Protein AF-A0A496LDS3-F1 (afdb_monomer)

pLDDT: mean 93.88, std 5.09, range [59.09, 98.56]

Mean predicted aligned error: 3.77 Å

Solvent-accessible surface area (backbone atoms only — not comparable to full-atom values): 9276 Å² total; per-residue (Å²): 140,90,87,87,86,82,91,65,91,90,51,71,56,40,82,47,74,52,77,42,87,48,13,59,72,70,40,55,90,92,42,79,64,48,44,53,48,49,58,59,34,39,49,18,10,20,68,80,37,28,40,76,42,44,85,67,40,49,63,54,53,57,49,44,51,51,48,50,58,56,48,68,70,59,80,48,75,80,81,36,39,70,60,48,51,50,45,49,50,53,43,52,56,50,50,60,56,43,53,77,43,39,39,38,66,38,44,62,49,51,42,43,74,62,58,31,44,76,75,48,70,55,63,45,59,63,29,30,38,42,36,30,33,29,41,52,91,40,51,68,57,53,51,51,52,54,48,42,40,73,75,36,56,32,69,46,65,51,75,64,50,66,76,74,104

Sequence (165 aa):
MKVYLWVDKDIPNVYGQVAVRAGSIDEPADFTGLAHYLEHMLFKGTQEIGALDWAKEKPMYEQIIKLYDEKAKLRDPKKDKAKRDELTKKINELSVASSKISKGSEFPTLIQAAGGTGLNAYTNFDQTVYHNSFPAYQMENWLKLYYDHFQRPVFREFQAEMENV

Foldseek 3Di:
DDDDDDDDPVDQKDKDKDKDQAFQQNDDPVDGCVRVLVQLQLLQAFCVFFFQPSVVLVVLLVVLVVLVVVLVVDDDCVVCVVVNVVSVVVSVVSLVVSNVRGGRNRLVVQCVVQVKAPFDWDGDNGMIMTIIMGGPVCVVVVCVSVVRSPPGGRRRPSVVSVVVD

Nearest PDB structures (foldseek):
  6qc2-assembly1_a1  TM=8.790E-01  e=8.273E-04  Ovis aries
  8iuf-assembly1_Qa  TM=8.538E-01  e=6.807E-04  Euglena gracilis
  8ic5-assembly1_AB  TM=8.459E-01  e=5.452E-03  Mus musculus
  6fo6-assembly1_B  TM=8.472E-01  e=7.547E-03  Bos taurus
  6brs-assembly1_A  TM=7.179E-01  e=7.348E-02  Pectobacterium atrosepticum SCRI1043

Structure (mmCIF, N/CA/C/O backbone):
data_AF-A0A496LDS3-F1
#
_entry.id   AF-A0A496LDS3-F1
#
loop_
_atom_site.group_PDB
_atom_site.id
_atom_site.type_symbol
_atom_site.label_atom_id
_atom_site.label_alt_id
_atom_site.label_comp_id
_atom_site.label_asym_id
_atom_site.label_entity_id
_atom_site.label_seq_id
_atom_site.pdbx_PDB_ins_code
_atom_site.Cartn_x
_atom_site.Cartn_y
_atom_site.Cartn_z
_atom_site.occupancy
_atom_site.B_iso_or_equiv
_atom_site.auth_seq_id
_atom_site.auth_comp_id
_atom_site.auth_asym_id
_atom_site.auth_atom_id
_atom_site.pdbx_PDB_model_num
ATOM 1 N N . MET A 1 1 ? -3.153 -16.145 -12.034 1.00 86.94 1 MET A N 1
ATOM 2 C CA . MET A 1 1 ? -2.629 -14.879 -12.591 1.00 86.94 1 MET A CA 1
ATOM 3 C C . MET A 1 1 ? -2.631 -14.976 -14.109 1.00 86.94 1 MET A C 1
ATOM 5 O O . MET A 1 1 ? -2.266 -16.028 -14.620 1.00 86.94 1 MET A O 1
ATOM 9 N N . LYS A 1 2 ? -3.081 -13.936 -14.816 1.00 95.69 2 LYS A N 1
ATOM 10 C CA . LYS A 1 2 ? -2.957 -13.822 -16.279 1.00 95.69 2 LYS A CA 1
ATOM 11 C C . LYS A 1 2 ? -1.927 -12.735 -16.573 1.00 95.69 2 LYS A C 1
ATOM 13 O O . LYS A 1 2 ? -1.939 -11.718 -15.889 1.00 95.69 2 LYS A O 1
ATOM 18 N N . VAL A 1 3 ? -1.053 -12.963 -17.549 1.00 95.81 3 VAL A N 1
ATOM 19 C CA . VAL A 1 3 ? 0.016 -12.029 -17.927 1.00 95.81 3 VAL A CA 1
ATOM 20 C C . VAL A 1 3 ? -0.147 -11.688 -19.400 1.00 95.81 3 VAL A C 1
ATOM 22 O O . VAL A 1 3 ? -0.314 -12.587 -20.223 1.00 95.81 3 VAL A O 1
ATOM 25 N N . TYR A 1 4 ? -0.093 -10.398 -19.714 1.00 96.62 4 TYR A N 1
ATOM 26 C CA . TYR A 1 4 ? -0.113 -9.882 -21.076 1.00 96.62 4 TYR A CA 1
ATOM 27 C C . TYR A 1 4 ? 1.184 -9.117 -21.307 1.00 96.62 4 TYR A C 1
ATOM 29 O O . TYR A 1 4 ? 1.572 -8.299 -20.477 1.00 96.62 4 TYR A O 1
ATOM 37 N N . LEU A 1 5 ? 1.854 -9.408 -22.419 1.00 95.44 5 LEU A N 1
ATOM 38 C CA . LEU A 1 5 ? 3.097 -8.757 -22.809 1.00 95.44 5 LEU A CA 1
ATOM 39 C C . LEU A 1 5 ? 2.937 -8.218 -24.221 1.00 95.44 5 LEU A C 1
ATOM 41 O O . LEU A 1 5 ? 2.492 -8.930 -25.120 1.00 95.44 5 LEU A O 1
ATOM 45 N N . TRP A 1 6 ? 3.335 -6.968 -24.404 1.00 95.88 6 TRP A N 1
ATOM 46 C CA . TRP A 1 6 ? 3.442 -6.336 -25.705 1.00 95.88 6 TRP A CA 1
ATOM 47 C C . TRP A 1 6 ? 4.832 -5.719 -25.804 1.00 95.88 6 TRP A C 1
ATOM 49 O O . TRP A 1 6 ? 5.231 -4.945 -24.936 1.00 95.88 6 TRP A O 1
ATOM 59 N N . VAL A 1 7 ? 5.599 -6.149 -26.805 1.00 94.88 7 VAL A N 1
ATOM 60 C CA . VAL A 1 7 ? 6.998 -5.749 -26.972 1.00 94.88 7 VAL A CA 1
ATOM 61 C C . VAL A 1 7 ? 7.075 -4.697 -28.062 1.00 94.88 7 VAL A C 1
ATOM 63 O O . VAL A 1 7 ? 6.803 -4.995 -29.224 1.00 94.88 7 VAL A O 1
ATOM 66 N N . ASP A 1 8 ? 7.511 -3.507 -27.674 1.00 94.88 8 ASP A N 1
ATOM 67 C CA . ASP A 1 8 ? 7.913 -2.434 -28.572 1.00 94.88 8 ASP A CA 1
ATOM 68 C C . ASP A 1 8 ? 9.410 -2.171 -28.352 1.00 94.88 8 ASP A C 1
ATOM 70 O O . ASP A 1 8 ? 9.840 -1.903 -27.230 1.00 94.88 8 ASP A O 1
ATOM 74 N N . LYS A 1 9 ? 10.222 -2.339 -29.401 1.00 94.38 9 LYS A N 1
ATOM 75 C CA . LYS A 1 9 ? 11.686 -2.190 -29.324 1.00 94.38 9 LYS A CA 1
ATOM 76 C C . LYS A 1 9 ? 12.149 -0.753 -29.562 1.00 94.38 9 LYS A C 1
ATOM 78 O O . LYS A 1 9 ? 13.328 -0.476 -29.357 1.00 94.38 9 LYS A O 1
ATOM 83 N N . ASP A 1 10 ? 11.240 0.131 -29.963 1.00 96.12 10 ASP A N 1
ATOM 84 C CA . ASP A 1 10 ? 11.543 1.523 -30.286 1.00 96.12 10 ASP A CA 1
ATOM 85 C C . ASP A 1 10 ? 11.364 2.451 -29.069 1.00 96.12 10 ASP A C 1
ATOM 87 O O . ASP A 1 10 ? 11.745 3.622 -29.110 1.00 96.12 10 ASP A O 1
ATOM 91 N N . ILE A 1 11 ? 10.833 1.930 -27.954 1.00 94.19 11 ILE A N 1
ATOM 92 C CA . ILE A 1 11 ? 10.591 2.679 -26.717 1.00 94.19 11 ILE A CA 1
ATOM 93 C C . ILE A 1 11 ? 11.542 2.183 -25.609 1.00 94.19 11 ILE A C 1
ATOM 95 O O . ILE A 1 11 ? 11.565 0.992 -25.298 1.00 94.19 11 ILE A O 1
ATOM 99 N N . PRO A 1 12 ? 12.317 3.072 -24.953 1.00 94.75 12 PRO A N 1
ATOM 100 C CA . PRO A 1 12 ? 13.300 2.673 -23.936 1.00 94.75 12 PRO A CA 1
ATOM 101 C C . PRO A 1 12 ? 12.684 2.336 -22.567 1.00 94.75 12 PRO A C 1
ATOM 103 O O . PRO A 1 12 ? 13.351 1.754 -21.707 1.00 94.75 12 PRO A O 1
ATOM 106 N N . ASN A 1 13 ? 11.425 2.721 -22.351 1.00 96.44 13 ASN A N 1
ATOM 107 C CA . ASN A 1 13 ? 10.686 2.532 -21.109 1.00 96.44 13 ASN A CA 1
ATOM 108 C C . ASN A 1 13 ? 9.568 1.506 -21.290 1.00 96.44 13 ASN A C 1
ATOM 110 O O . ASN A 1 13 ? 8.968 1.392 -22.354 1.00 96.44 13 ASN A O 1
ATOM 114 N N . VAL A 1 14 ? 9.241 0.824 -20.203 1.00 97.94 14 VAL A N 1
ATOM 115 C CA . VAL A 1 14 ? 8.116 -0.098 -20.097 1.00 97.94 14 VAL A CA 1
ATOM 116 C C . VAL A 1 14 ? 7.034 0.552 -19.246 1.00 97.94 14 VAL A C 1
ATOM 118 O O . VAL A 1 14 ? 7.337 1.145 -18.213 1.00 97.94 14 VAL A O 1
ATOM 121 N N . TYR A 1 15 ? 5.777 0.417 -19.665 1.00 97.88 15 TYR A N 1
ATOM 122 C CA . TYR A 1 15 ? 4.614 0.681 -18.822 1.00 97.88 15 TYR A CA 1
ATOM 123 C C . TYR A 1 15 ? 4.154 -0.632 -18.185 1.00 97.88 15 TYR A C 1
ATOM 125 O O . TYR A 1 15 ? 3.754 -1.561 -18.890 1.00 97.88 15 TYR A O 1
ATOM 133 N N . GLY A 1 16 ? 4.247 -0.725 -16.859 1.00 97.50 16 GLY A N 1
ATOM 134 C CA . GLY A 1 16 ? 3.822 -1.892 -16.093 1.00 97.50 16 GLY A CA 1
ATOM 135 C C . GLY A 1 16 ? 2.546 -1.609 -15.315 1.00 97.50 16 GLY A C 1
ATOM 136 O O . GLY A 1 16 ? 2.383 -0.526 -14.754 1.00 97.50 16 GLY A O 1
ATOM 137 N N . GLN A 1 17 ? 1.663 -2.605 -15.249 1.00 97.44 17 GLN A N 1
ATOM 138 C CA . GLN A 1 17 ? 0.464 -2.563 -14.420 1.00 97.44 17 GLN A CA 1
ATOM 139 C C . GLN A 1 17 ? 0.190 -3.919 -13.768 1.00 97.44 17 GLN A C 1
ATOM 141 O O . GLN A 1 17 ? 0.412 -4.970 -14.374 1.00 97.44 17 GLN A O 1
ATOM 146 N N . VAL A 1 18 ? -0.347 -3.885 -12.552 1.00 97.62 18 VAL A N 1
ATOM 147 C CA . VAL A 1 18 ? -0.951 -5.035 -11.879 1.00 97.62 18 VAL A CA 1
ATOM 148 C C . VAL A 1 18 ? -2.396 -4.674 -11.565 1.00 97.62 18 VAL A C 1
ATOM 150 O O . VAL A 1 18 ? -2.658 -3.739 -10.813 1.00 97.62 18 VAL A O 1
ATOM 153 N N . ALA A 1 19 ? -3.325 -5.414 -12.166 1.00 97.12 19 ALA A N 1
ATOM 154 C CA . ALA A 1 19 ? -4.758 -5.240 -11.976 1.00 97.12 19 ALA A CA 1
ATOM 155 C C . ALA A 1 19 ? -5.322 -6.374 -11.115 1.00 97.12 19 ALA A C 1
ATOM 157 O O . ALA A 1 19 ? -5.094 -7.558 -11.390 1.00 97.12 19 ALA A O 1
ATOM 158 N N . VAL A 1 20 ? -6.087 -6.006 -10.093 1.00 96.94 20 VAL A N 1
ATOM 159 C CA . VAL A 1 20 ? -6.854 -6.913 -9.242 1.00 96.94 20 VAL A CA 1
ATOM 160 C C . VAL A 1 20 ? -8.316 -6.796 -9.644 1.00 96.94 20 VAL A C 1
ATOM 162 O O . VAL A 1 20 ? -8.848 -5.696 -9.731 1.00 96.94 20 VAL A O 1
ATOM 165 N N . ARG A 1 21 ? -8.974 -7.933 -9.895 1.00 96.44 21 ARG A N 1
ATOM 166 C CA . ARG A 1 21 ? -10.411 -7.994 -10.211 1.00 96.44 21 ARG A CA 1
ATOM 167 C C . ARG A 1 21 ? -11.240 -7.957 -8.925 1.00 96.44 21 ARG A C 1
ATOM 169 O O . ARG A 1 21 ? -11.889 -8.943 -8.582 1.00 96.44 21 ARG A O 1
ATOM 176 N N . ALA A 1 22 ? -11.088 -6.866 -8.195 1.00 96.00 22 ALA A N 1
ATOM 177 C CA . ALA A 1 22 ? -11.886 -6.496 -7.043 1.00 96.00 22 ALA A CA 1
ATOM 178 C C . ALA A 1 22 ? -11.936 -4.967 -7.003 1.00 96.00 22 ALA A C 1
ATOM 180 O O . ALA A 1 22 ? -10.908 -4.334 -7.237 1.00 96.00 22 ALA A O 1
ATOM 181 N N . GLY A 1 23 ? -13.104 -4.393 -6.747 1.00 95.94 23 GLY A N 1
ATOM 182 C CA . GLY A 1 23 ? -13.303 -2.948 -6.672 1.00 95.94 23 GLY A CA 1
ATOM 183 C C . GLY A 1 23 ? -14.369 -2.576 -5.647 1.00 95.94 23 GLY A C 1
ATOM 184 O O . GLY A 1 23 ? -14.665 -3.351 -4.738 1.00 95.94 23 GLY A O 1
ATOM 185 N N . SER A 1 24 ? -14.971 -1.395 -5.789 1.00 95.56 24 SER A N 1
ATOM 186 C CA . SER A 1 24 ? -15.974 -0.915 -4.829 1.00 95.56 24 SER A CA 1
ATOM 187 C C . SER A 1 24 ? -17.239 -1.783 -4.753 1.00 95.56 24 SER A C 1
ATOM 189 O O . SER A 1 24 ? -17.919 -1.779 -3.731 1.00 95.56 24 SER A O 1
ATOM 191 N N . ILE A 1 25 ? -17.561 -2.569 -5.790 1.00 95.88 25 ILE A N 1
ATOM 192 C CA . ILE A 1 25 ? -18.711 -3.492 -5.771 1.00 95.88 25 I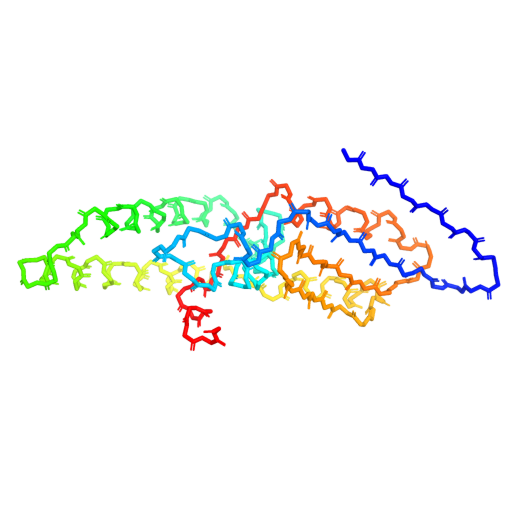LE A CA 1
ATOM 193 C C . ILE A 1 25 ? -18.490 -4.703 -4.855 1.00 95.88 25 ILE A C 1
ATOM 195 O O . ILE A 1 25 ? -19.454 -5.341 -4.436 1.00 95.88 25 ILE A O 1
ATOM 199 N N . ASP A 1 26 ? -17.231 -5.022 -4.554 1.00 95.88 26 ASP A N 1
ATOM 200 C CA . ASP A 1 26 ? -16.841 -6.159 -3.721 1.00 95.88 26 ASP A CA 1
ATOM 201 C C . ASP A 1 26 ? -16.725 -5.775 -2.233 1.00 95.88 26 ASP A C 1
ATOM 203 O O . ASP A 1 26 ? -16.403 -6.616 -1.389 1.00 95.88 26 ASP A O 1
ATOM 207 N N . GLU A 1 27 ? -16.982 -4.508 -1.894 1.00 94.06 27 GLU A N 1
ATOM 208 C CA . GLU A 1 27 ? -16.946 -4.010 -0.522 1.00 94.06 27 GLU A CA 1
ATOM 209 C C . GLU A 1 27 ? -18.103 -4.585 0.314 1.00 94.06 27 GLU A C 1
ATOM 211 O O . GLU A 1 27 ? -19.249 -4.653 -0.146 1.00 94.06 27 GLU A O 1
ATOM 216 N N . PRO A 1 28 ? -17.862 -4.965 1.581 1.00 92.06 28 PRO A N 1
ATOM 217 C CA . PRO A 1 28 ? -18.953 -5.268 2.494 1.00 92.06 28 PRO A CA 1
ATOM 218 C C . PRO A 1 28 ? -19.844 -4.036 2.688 1.00 92.06 28 PRO A C 1
ATOM 220 O O . PRO A 1 28 ? -19.342 -2.926 2.843 1.00 92.06 28 PRO A O 1
ATOM 223 N N . ALA A 1 29 ? -21.160 -4.238 2.786 1.00 90.38 29 ALA A N 1
ATOM 224 C CA . ALA A 1 29 ? -22.125 -3.144 2.949 1.00 90.38 29 ALA A CA 1
ATOM 225 C C . ALA A 1 29 ? -21.848 -2.245 4.173 1.00 90.38 29 ALA A C 1
ATOM 227 O O . ALA A 1 29 ? -22.171 -1.061 4.157 1.00 90.38 29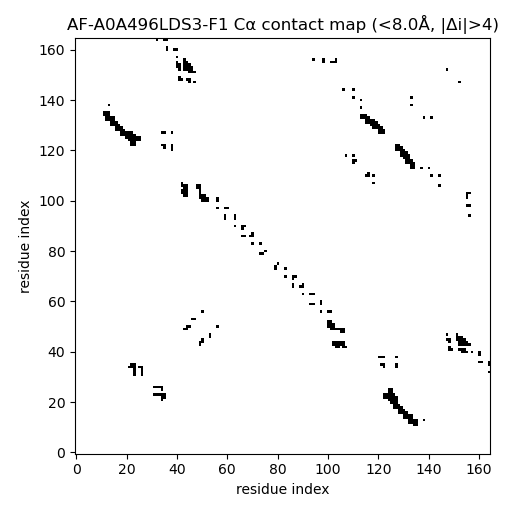 ALA A O 1
ATOM 228 N N . ASP A 1 30 ? -21.224 -2.804 5.213 1.00 88.00 30 ASP A N 1
ATOM 229 C CA . ASP A 1 30 ? -20.873 -2.091 6.444 1.00 88.00 30 ASP A CA 1
ATOM 230 C C . ASP A 1 30 ? -19.536 -1.318 6.348 1.00 88.00 30 ASP A C 1
ATOM 232 O O . ASP A 1 30 ? -19.177 -0.601 7.282 1.00 88.00 30 ASP A O 1
ATOM 236 N N . PHE A 1 31 ? -18.786 -1.462 5.245 1.00 86.00 31 PHE A N 1
ATOM 237 C CA . PHE A 1 31 ? -17.436 -0.914 5.053 1.00 86.00 31 PHE A CA 1
ATOM 238 C C . PHE A 1 31 ? -17.256 -0.296 3.657 1.00 86.00 31 PHE A C 1
ATOM 240 O O . PHE A 1 31 ? -16.387 -0.701 2.885 1.00 86.00 31 PHE A O 1
ATOM 247 N N . THR A 1 32 ? -18.077 0.704 3.337 1.00 90.75 32 THR A N 1
ATOM 248 C CA . THR A 1 32 ? -17.961 1.468 2.085 1.00 90.75 32 THR A CA 1
ATOM 249 C C . THR A 1 32 ? -16.648 2.255 2.028 1.00 90.75 32 THR A C 1
ATOM 251 O O . THR A 1 32 ? -16.281 2.893 3.016 1.00 90.75 32 THR A O 1
ATOM 254 N N . GLY A 1 33 ? -15.977 2.261 0.877 1.00 91.25 33 GLY A N 1
ATOM 255 C CA . GLY A 1 33 ? -14.682 2.915 0.653 1.00 91.25 33 GLY A CA 1
ATOM 256 C C . GLY A 1 33 ? -13.468 2.040 0.978 1.00 91.25 33 GLY A C 1
ATOM 257 O O . GLY A 1 33 ? -12.332 2.483 0.811 1.00 91.25 33 GLY A O 1
ATOM 258 N N . LEU A 1 34 ? -13.675 0.797 1.427 1.00 92.62 34 LEU A N 1
ATOM 259 C CA . LEU A 1 34 ? -12.599 -0.111 1.819 1.00 92.62 34 LEU A CA 1
ATOM 260 C C . LEU A 1 34 ? -11.660 -0.482 0.661 1.00 92.62 34 LEU A C 1
ATOM 262 O O . LEU A 1 34 ? -10.465 -0.645 0.898 1.00 92.62 34 LEU A O 1
ATOM 266 N N . ALA A 1 35 ? -12.162 -0.617 -0.567 1.00 94.69 35 ALA A N 1
ATOM 267 C CA . ALA A 1 35 ? -11.336 -0.960 -1.722 1.00 94.69 35 ALA A CA 1
ATOM 268 C C . ALA A 1 35 ? -10.380 0.191 -2.066 1.00 94.69 35 ALA A C 1
ATOM 270 O O . ALA A 1 35 ? -9.177 -0.029 -2.203 1.00 94.69 35 ALA A O 1
ATOM 271 N N . HIS A 1 36 ? -10.896 1.424 -2.103 1.00 94.88 36 HIS A N 1
ATOM 272 C CA . HIS A 1 36 ? -10.071 2.620 -2.287 1.00 94.88 36 HIS A CA 1
ATOM 273 C C . HIS A 1 36 ? -9.100 2.804 -1.117 1.00 94.88 36 HIS A C 1
ATOM 275 O O . HIS A 1 36 ? -7.930 3.086 -1.314 1.00 94.88 36 HIS A O 1
ATOM 281 N N . TYR A 1 37 ? -9.530 2.557 0.114 1.00 94.31 37 TYR A N 1
ATOM 282 C CA . TYR A 1 37 ? -8.636 2.634 1.260 1.00 94.31 37 TYR A CA 1
ATOM 283 C C . TYR A 1 37 ? -7.495 1.601 1.185 1.00 94.31 37 TYR A C 1
ATOM 285 O O . TYR A 1 37 ? -6.327 1.939 1.378 1.00 94.31 37 TYR A O 1
ATOM 293 N N . LEU A 1 38 ? -7.803 0.351 0.824 1.00 94.06 38 LEU A N 1
ATOM 294 C CA . LEU A 1 38 ? -6.801 -0.696 0.612 1.00 94.06 38 LEU A CA 1
ATOM 295 C C . LEU A 1 38 ? -5.810 -0.325 -0.504 1.00 94.06 38 LEU A C 1
ATOM 297 O O . LEU A 1 38 ? -4.625 -0.640 -0.386 1.00 94.06 38 LEU A O 1
ATOM 301 N N . GLU A 1 39 ? -6.266 0.381 -1.543 1.00 95.56 39 GLU A N 1
ATOM 302 C CA . GLU A 1 39 ? -5.408 0.938 -2.592 1.00 95.56 39 GLU A CA 1
ATOM 303 C C . GLU A 1 39 ? -4.248 1.754 -2.013 1.00 95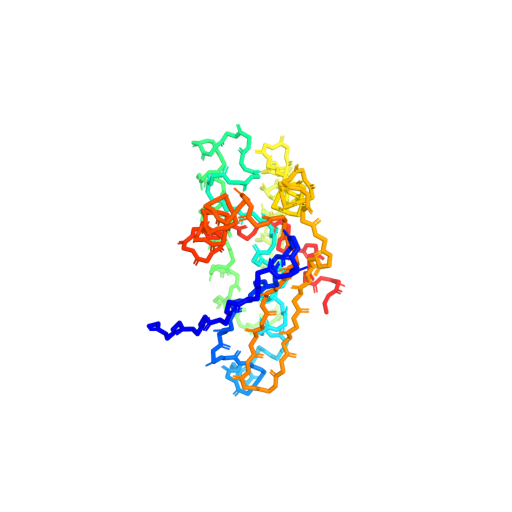.56 39 GLU A C 1
ATOM 305 O O . GLU A 1 39 ? -3.086 1.475 -2.316 1.00 95.56 39 GLU A O 1
ATOM 310 N N . HIS A 1 40 ? -4.553 2.696 -1.117 1.00 95.12 40 HIS A N 1
ATOM 311 C CA . HIS A 1 40 ? -3.555 3.545 -0.460 1.00 95.12 40 HIS A CA 1
ATOM 312 C C . HIS A 1 40 ? -2.666 2.737 0.479 1.00 95.12 40 HIS A C 1
ATOM 314 O O . HIS A 1 40 ? -1.446 2.919 0.502 1.00 95.12 40 HIS A O 1
ATOM 320 N N . MET A 1 41 ? -3.263 1.803 1.223 1.00 95.31 41 MET A N 1
ATOM 321 C CA . MET A 1 41 ? -2.547 0.999 2.209 1.00 95.31 41 MET A CA 1
ATOM 322 C C . MET A 1 41 ? -1.464 0.110 1.598 1.00 95.31 41 MET A C 1
ATOM 324 O O . MET A 1 41 ? -0.452 -0.139 2.255 1.00 95.31 41 MET A O 1
ATOM 328 N N . LEU A 1 42 ? -1.631 -0.341 0.351 1.00 95.62 42 LEU A N 1
ATOM 329 C CA . LEU A 1 42 ? -0.605 -1.130 -0.332 1.00 95.62 42 LEU A CA 1
ATOM 330 C C . LEU A 1 42 ? 0.696 -0.327 -0.536 1.00 95.62 42 LEU A C 1
ATOM 332 O O . LEU A 1 42 ? 1.784 -0.875 -0.370 1.00 95.62 42 LEU A O 1
ATOM 336 N N . PHE A 1 43 ? 0.621 0.993 -0.733 1.00 95.38 43 PHE A N 1
ATOM 337 C CA . PHE A 1 43 ? 1.813 1.836 -0.874 1.00 95.38 43 PHE A CA 1
ATOM 338 C C . PHE A 1 43 ? 2.583 2.074 0.429 1.00 95.38 43 PHE A C 1
ATOM 340 O O . PHE A 1 43 ? 3.710 2.568 0.370 1.00 95.38 43 PHE A O 1
ATOM 347 N N . LYS A 1 44 ? 2.026 1.712 1.595 1.00 95.19 44 LYS A N 1
ATOM 348 C CA . LYS A 1 44 ? 2.611 1.975 2.927 1.00 95.19 44 LYS A CA 1
ATOM 349 C C . LYS A 1 44 ? 3.734 1.008 3.324 1.00 95.19 44 LYS A C 1
ATOM 351 O O . LYS A 1 44 ? 4.194 0.968 4.471 1.00 95.19 44 LYS A O 1
ATOM 356 N N . GLY A 1 45 ? 4.233 0.278 2.335 1.00 93.75 45 GLY A N 1
ATOM 357 C CA . GLY A 1 45 ? 5.381 -0.602 2.425 1.00 93.75 45 GLY A CA 1
ATOM 358 C C . GLY A 1 45 ? 5.005 -2.036 2.771 1.00 93.75 45 GLY A C 1
ATOM 359 O O . GLY A 1 45 ? 3.851 -2.457 2.757 1.00 93.75 45 GLY A O 1
ATOM 360 N N . THR A 1 46 ? 6.037 -2.813 3.053 1.00 95.19 46 THR A N 1
ATOM 361 C CA . THR A 1 46 ? 5.977 -4.264 3.176 1.00 95.19 46 THR A CA 1
ATOM 362 C C . THR A 1 46 ? 6.855 -4.725 4.340 1.00 95.19 46 THR A C 1
ATOM 364 O O . THR A 1 46 ? 7.372 -3.914 5.117 1.00 95.19 46 THR A O 1
ATOM 367 N N . GLN A 1 47 ? 7.035 -6.036 4.477 1.00 93.25 47 GLN A N 1
ATOM 368 C CA . GLN A 1 47 ? 7.971 -6.610 5.446 1.00 93.25 47 GLN A CA 1
ATOM 369 C C . GLN A 1 47 ? 9.442 -6.310 5.106 1.00 93.25 47 GLN A C 1
ATOM 371 O O . GLN A 1 47 ? 10.275 -6.288 6.009 1.00 93.25 47 GLN A O 1
ATOM 376 N N . GLU A 1 48 ? 9.767 -6.080 3.828 1.00 90.56 48 GLU A N 1
ATOM 377 C CA . GLU A 1 48 ? 11.131 -5.770 3.366 1.00 90.56 48 GLU A CA 1
ATOM 378 C C . GLU A 1 48 ? 11.323 -4.281 3.036 1.00 90.56 48 GLU A C 1
ATOM 380 O O . GLU A 1 48 ? 12.432 -3.761 3.134 1.00 90.56 48 GLU A O 1
ATOM 385 N N . ILE A 1 49 ? 10.249 -3.576 2.677 1.00 93.19 49 ILE A N 1
ATOM 386 C CA . ILE A 1 49 ? 10.257 -2.183 2.229 1.00 93.19 49 ILE A CA 1
ATOM 387 C C . ILE A 1 49 ? 9.595 -1.311 3.295 1.00 93.19 49 ILE A C 1
ATOM 389 O O . ILE A 1 49 ? 8.430 -1.498 3.642 1.00 93.19 49 ILE A O 1
ATOM 393 N N . GLY A 1 50 ? 10.327 -0.319 3.799 1.00 88.62 50 GLY A N 1
ATOM 394 C CA . GLY A 1 50 ? 9.818 0.622 4.800 1.00 88.62 50 GLY A CA 1
ATOM 395 C C . GLY A 1 50 ? 9.952 0.156 6.253 1.00 88.62 50 GLY A C 1
ATOM 396 O O . GLY A 1 50 ? 9.693 0.950 7.152 1.00 88.62 50 GLY A O 1
ATOM 397 N N . ALA A 1 51 ? 10.408 -1.071 6.517 1.00 87.12 51 ALA A N 1
ATOM 398 C CA . ALA A 1 51 ? 10.818 -1.495 7.857 1.00 87.12 51 ALA A CA 1
ATOM 399 C C . ALA A 1 51 ? 12.286 -1.111 8.100 1.00 87.12 51 ALA A C 1
ATOM 401 O O . ALA A 1 51 ? 13.168 -1.619 7.411 1.00 87.12 51 ALA A O 1
ATOM 402 N N . LEU A 1 52 ? 12.579 -0.255 9.087 1.00 87.81 52 LEU A N 1
ATOM 403 C CA . LEU A 1 52 ? 13.975 0.002 9.483 1.00 87.81 52 LEU A CA 1
ATOM 404 C C . LEU A 1 52 ? 14.535 -1.157 10.322 1.00 87.81 52 LEU A C 1
ATOM 406 O O . LEU A 1 52 ? 15.722 -1.465 10.252 1.00 87.81 52 LEU A O 1
ATOM 410 N N . ASP A 1 53 ? 13.669 -1.804 11.107 1.00 90.19 53 ASP A N 1
ATOM 411 C CA . ASP A 1 53 ? 13.969 -3.004 11.889 1.00 90.19 53 ASP A CA 1
ATOM 412 C C . ASP A 1 53 ? 12.708 -3.876 11.982 1.00 90.19 53 ASP A C 1
ATOM 414 O O . ASP A 1 53 ? 11.891 -3.728 12.894 1.00 90.19 53 ASP A O 1
ATOM 418 N N . TRP A 1 54 ? 12.532 -4.785 11.018 1.00 92.44 54 TRP A N 1
ATOM 419 C CA . TRP A 1 54 ? 11.337 -5.633 10.953 1.00 92.44 54 TRP A CA 1
ATOM 420 C C . TRP A 1 54 ? 11.180 -6.541 12.178 1.00 92.44 54 TRP A C 1
ATOM 422 O O . TRP A 1 54 ? 10.062 -6.794 12.620 1.00 92.44 54 TRP A O 1
ATOM 432 N N . ALA A 1 55 ? 12.282 -7.007 12.770 1.00 93.38 55 ALA A N 1
ATOM 433 C CA . ALA A 1 55 ? 12.224 -7.873 13.945 1.00 93.38 55 ALA A CA 1
ATOM 434 C C . ALA A 1 55 ? 11.608 -7.151 15.155 1.00 93.38 55 ALA A C 1
ATOM 436 O O . ALA A 1 55 ? 10.907 -7.779 15.95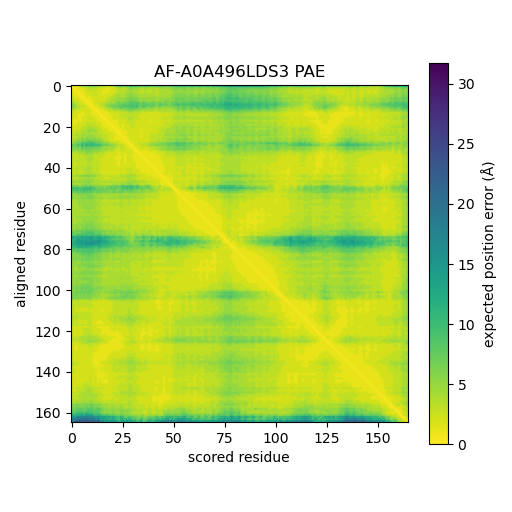0 1.00 93.38 55 ALA A O 1
ATOM 437 N N . LYS A 1 56 ? 11.834 -5.836 15.273 1.00 93.50 56 LYS A N 1
ATOM 438 C CA . LYS A 1 56 ? 11.201 -4.989 16.294 1.00 93.50 56 LYS A CA 1
ATOM 439 C C . LYS A 1 56 ? 9.827 -4.470 15.880 1.00 93.50 56 LYS A C 1
ATOM 441 O O . LYS A 1 56 ? 8.951 -4.373 16.733 1.00 93.50 56 LYS A O 1
ATOM 446 N N . GLU A 1 57 ? 9.622 -4.154 14.603 1.00 94.19 57 GLU A N 1
ATOM 447 C CA . GLU A 1 57 ? 8.348 -3.628 14.101 1.00 94.19 57 GLU A CA 1
ATOM 448 C C . GLU A 1 57 ? 7.242 -4.691 14.118 1.00 94.19 57 GLU A C 1
ATOM 450 O O . GLU A 1 57 ? 6.135 -4.427 14.587 1.00 94.19 57 GLU A O 1
ATOM 455 N N . LYS A 1 58 ? 7.544 -5.915 13.671 1.00 95.00 58 LYS A N 1
ATOM 456 C CA . LYS A 1 58 ? 6.586 -7.020 13.566 1.00 95.00 58 LYS A CA 1
ATOM 457 C C . LYS A 1 58 ? 5.731 -7.235 14.826 1.00 95.00 58 LYS A C 1
ATOM 459 O O . LYS A 1 58 ? 4.509 -7.250 14.687 1.00 95.00 58 LYS A O 1
ATOM 464 N N . PRO A 1 59 ? 6.292 -7.386 16.045 1.00 96.06 59 PRO A N 1
ATOM 465 C CA . PRO A 1 59 ? 5.467 -7.585 17.236 1.00 96.06 59 PRO A CA 1
ATOM 466 C C . PRO A 1 59 ? 4.556 -6.386 17.536 1.00 96.06 59 PRO A C 1
ATOM 468 O O . PRO A 1 59 ? 3.440 -6.579 18.016 1.00 96.06 59 PRO A O 1
ATOM 471 N N . MET A 1 60 ? 4.988 -5.158 17.227 1.00 94.75 60 MET A N 1
ATOM 472 C CA . MET A 1 60 ? 4.164 -3.956 17.396 1.00 94.75 60 MET A CA 1
ATOM 473 C C . MET A 1 60 ? 3.011 -3.942 16.390 1.00 94.75 60 MET A C 1
ATOM 475 O O . MET A 1 60 ? 1.867 -3.706 16.774 1.00 94.75 60 MET A O 1
ATOM 479 N N . TYR A 1 61 ? 3.296 -4.264 15.127 1.00 94.12 61 TYR A N 1
ATOM 480 C CA . TYR A 1 61 ? 2.297 -4.382 14.068 1.00 94.12 61 TYR A CA 1
ATOM 481 C C . TYR A 1 61 ? 1.238 -5.449 14.392 1.00 94.12 61 TYR A C 1
ATOM 483 O O . TYR A 1 61 ? 0.038 -5.177 14.349 1.00 94.12 61 TYR A O 1
ATOM 491 N N . GLU A 1 62 ? 1.665 -6.639 14.822 1.00 95.69 62 GLU A N 1
ATOM 492 C CA . GLU A 1 62 ? 0.758 -7.710 15.252 1.00 95.69 62 GLU A CA 1
ATOM 493 C C . GLU A 1 62 ? -0.090 -7.305 16.468 1.00 95.69 62 GLU A C 1
ATOM 495 O O . GLU A 1 62 ? -1.260 -7.682 16.571 1.00 95.69 62 GLU A O 1
ATOM 500 N N . GLN A 1 63 ? 0.472 -6.529 17.399 1.00 96.62 63 GLN A N 1
ATOM 501 C CA . GLN A 1 63 ? -0.271 -6.015 18.547 1.00 96.62 63 GLN A CA 1
ATOM 502 C C . GLN A 1 63 ? -1.307 -4.961 18.137 1.00 96.62 63 GLN A C 1
ATOM 504 O O . GLN A 1 63 ? -2.425 -4.984 18.652 1.00 96.62 63 GLN A O 1
ATOM 509 N N . ILE A 1 64 ? -0.973 -4.076 17.195 1.00 95.25 64 ILE A N 1
ATOM 510 C CA . ILE A 1 64 ? -1.910 -3.092 16.639 1.00 95.25 64 ILE A CA 1
ATOM 511 C C . ILE A 1 64 ? -3.106 -3.803 15.992 1.00 95.25 64 ILE A C 1
ATOM 513 O O . ILE A 1 64 ? -4.245 -3.463 16.310 1.00 95.25 64 ILE A O 1
ATOM 517 N N . ILE A 1 65 ? -2.869 -4.835 15.171 1.00 94.94 65 ILE A N 1
ATOM 518 C CA . ILE A 1 65 ? -3.943 -5.637 14.555 1.00 94.94 65 ILE A CA 1
ATOM 519 C C . ILE A 1 65 ? -4.862 -6.233 15.627 1.00 94.94 65 ILE A C 1
ATOM 521 O O . ILE A 1 65 ? -6.077 -6.057 15.565 1.00 94.94 65 ILE A O 1
ATOM 525 N N . LYS A 1 66 ? -4.295 -6.863 16.664 1.00 97.00 66 LYS A N 1
ATOM 526 C CA . LYS A 1 66 ? -5.087 -7.447 17.761 1.00 97.00 66 LYS A CA 1
ATOM 527 C C . LYS A 1 66 ? -5.965 -6.410 18.464 1.00 97.00 66 LYS A C 1
ATOM 529 O O . LYS A 1 66 ? -7.117 -6.699 18.777 1.00 97.00 66 LYS A O 1
ATOM 534 N N . LEU A 1 67 ? -5.450 -5.202 18.698 1.00 96.56 67 LEU A N 1
ATOM 535 C CA . LEU A 1 67 ? -6.228 -4.121 19.309 1.00 96.56 67 LEU A CA 1
ATOM 536 C C . LEU A 1 67 ? -7.376 -3.654 18.403 1.00 96.56 67 LEU A C 1
ATOM 538 O O . LEU A 1 67 ? -8.463 -3.356 18.904 1.00 96.56 67 LEU A O 1
ATOM 542 N N . TYR A 1 68 ? -7.169 -3.617 17.084 1.00 94.44 68 TYR A N 1
ATOM 543 C CA . TYR A 1 68 ? -8.238 -3.345 16.122 1.00 94.44 68 TYR A CA 1
ATOM 544 C C . TYR A 1 68 ? -9.298 -4.447 16.102 1.00 94.44 68 TYR A C 1
ATOM 546 O O . TYR A 1 68 ? -10.486 -4.127 16.156 1.00 94.44 68 TYR A O 1
ATOM 554 N N . ASP A 1 69 ? -8.898 -5.719 16.125 1.00 94.25 69 ASP A N 1
ATOM 555 C CA . ASP A 1 69 ? -9.823 -6.855 16.211 1.00 94.25 69 ASP A CA 1
ATOM 556 C C . ASP A 1 69 ? -10.649 -6.819 17.503 1.00 94.25 69 ASP A C 1
ATOM 558 O O . ASP A 1 69 ? -11.845 -7.120 17.514 1.00 94.25 69 ASP A O 1
ATOM 562 N N . GLU A 1 70 ? -10.032 -6.433 18.622 1.00 95.75 70 GLU A N 1
ATOM 563 C CA . GLU A 1 70 ? -10.739 -6.214 19.883 1.00 95.75 70 GLU A CA 1
ATOM 564 C C . GLU A 1 70 ? -11.717 -5.043 19.794 1.00 95.75 70 GLU A C 1
ATOM 566 O O . GLU A 1 70 ? -12.861 -5.163 20.242 1.00 95.75 70 GLU A O 1
ATOM 571 N N . LYS A 1 71 ? -11.306 -3.931 19.177 1.00 93.69 71 LYS A N 1
ATOM 572 C CA . LYS A 1 71 ? -12.158 -2.753 18.976 1.00 93.69 71 LYS A CA 1
ATOM 573 C C . LYS A 1 71 ? -13.345 -3.066 18.059 1.00 93.69 71 LYS A C 1
ATOM 575 O O . LYS A 1 71 ? -14.443 -2.574 18.314 1.00 93.69 71 LYS A O 1
ATOM 580 N N . ALA A 1 72 ? -13.158 -3.900 17.037 1.00 90.62 72 ALA A N 1
ATOM 581 C CA . ALA A 1 72 ? -14.202 -4.303 16.093 1.00 90.62 72 ALA A CA 1
ATOM 582 C C . ALA A 1 72 ? -15.311 -5.157 16.740 1.00 90.62 72 ALA A C 1
ATOM 584 O O . ALA A 1 72 ? -16.449 -5.160 16.272 1.00 90.62 72 ALA A O 1
ATOM 585 N N . LYS A 1 73 ? -15.021 -5.843 17.856 1.00 93.50 73 LYS A N 1
ATOM 586 C CA . LYS A 1 73 ? -16.019 -6.617 18.624 1.00 93.50 73 LYS A CA 1
ATOM 587 C C . LYS A 1 73 ? -16.981 -5.734 19.429 1.00 93.50 73 LYS A C 1
ATOM 589 O O . LYS A 1 73 ? -18.030 -6.216 19.852 1.00 93.50 73 LYS A O 1
ATOM 594 N N . LEU A 1 74 ? -16.636 -4.465 19.647 1.00 93.06 74 LEU A N 1
ATOM 595 C CA . LEU A 1 74 ? -17.414 -3.507 20.433 1.00 93.06 74 LEU A CA 1
ATOM 596 C C . LEU A 1 74 ? -18.476 -2.830 19.558 1.00 93.06 74 LEU A C 1
ATOM 598 O O . LEU A 1 74 ? -18.162 -1.902 18.806 1.00 93.06 74 LEU A O 1
ATOM 602 N N . ARG A 1 75 ? -19.717 -3.323 19.643 1.00 89.25 75 ARG A N 1
ATOM 603 C CA . ARG A 1 75 ? -20.836 -2.948 18.762 1.00 89.25 75 ARG A CA 1
ATOM 604 C C . ARG A 1 75 ? -21.778 -1.897 19.350 1.00 89.25 75 ARG A C 1
ATOM 606 O O . ARG A 1 75 ? -22.509 -1.290 18.577 1.00 89.25 75 ARG A O 1
ATOM 613 N N . ASP A 1 76 ? -21.793 -1.680 20.669 1.00 90.94 76 ASP A N 1
ATOM 614 C CA . ASP A 1 76 ? -22.696 -0.717 21.319 1.00 90.94 76 ASP A CA 1
ATOM 615 C C . ASP A 1 76 ? -21.959 0.611 21.573 1.00 90.94 76 ASP A C 1
ATOM 617 O O . ASP A 1 76 ? -21.139 0.698 22.491 1.00 90.94 76 ASP A O 1
ATOM 621 N N . PRO A 1 77 ? -22.249 1.690 20.820 1.00 85.88 77 PRO A N 1
ATOM 622 C CA . PRO A 1 77 ? -21.504 2.942 20.933 1.00 85.88 77 PRO A CA 1
ATOM 623 C C . PRO A 1 77 ? -21.619 3.617 22.302 1.00 85.88 77 PRO A C 1
ATOM 625 O O . PRO A 1 77 ? -20.738 4.390 22.670 1.00 85.88 77 PRO A O 1
ATOM 628 N N . LYS A 1 78 ? -22.701 3.367 23.052 1.00 89.75 78 LYS A N 1
ATOM 629 C CA . LYS A 1 78 ? -22.933 4.004 24.354 1.00 89.75 78 LYS A CA 1
ATOM 630 C C . LYS A 1 78 ? -22.294 3.202 25.478 1.00 89.75 78 LYS A C 1
ATOM 632 O O . LYS A 1 78 ? -21.637 3.793 26.332 1.00 89.75 78 LYS A O 1
ATOM 637 N N . LYS A 1 79 ? -22.464 1.877 25.478 1.00 93.56 79 LYS A N 1
ATOM 638 C CA . LYS A 1 79 ? -21.896 1.003 26.520 1.00 93.56 79 LYS A CA 1
ATOM 639 C C . LYS A 1 79 ? -20.399 0.795 26.347 1.00 93.56 79 LYS A C 1
ATOM 641 O O . LYS A 1 79 ? -19.669 0.793 27.334 1.00 93.56 79 LYS A O 1
ATOM 646 N N . ASP A 1 80 ? -19.937 0.682 25.106 1.00 94.25 80 ASP A N 1
ATOM 647 C CA . ASP A 1 80 ? -18.543 0.353 24.827 1.00 94.25 80 ASP A CA 1
ATOM 648 C C . ASP A 1 80 ? -17.642 1.587 24.738 1.00 94.25 80 ASP A C 1
ATOM 650 O O . ASP A 1 80 ? -16.430 1.435 24.591 1.00 94.25 80 ASP A O 1
ATOM 654 N N . LYS A 1 81 ? -18.199 2.805 24.841 1.00 93.75 81 LYS A N 1
ATOM 655 C CA . LYS A 1 81 ? -17.469 4.064 24.628 1.00 93.75 81 LYS A CA 1
ATOM 656 C C . LYS A 1 81 ? -16.139 4.106 25.383 1.00 93.75 81 LYS A C 1
ATOM 658 O O . LYS A 1 81 ? -15.096 4.274 24.766 1.00 93.75 81 LYS A O 1
ATOM 663 N N . ALA A 1 82 ? -16.165 3.867 26.695 1.00 95.50 82 ALA A N 1
ATOM 664 C CA . ALA A 1 82 ? -14.966 3.933 27.531 1.00 95.50 82 ALA A CA 1
ATOM 665 C C . ALA A 1 82 ? -13.879 2.943 27.076 1.00 95.50 82 ALA A C 1
ATOM 667 O O . ALA A 1 82 ? -12.703 3.292 27.007 1.00 95.50 82 ALA A O 1
ATOM 668 N N . LYS A 1 83 ? -14.275 1.721 26.701 1.00 95.69 83 LYS A N 1
ATOM 669 C CA . LYS A 1 83 ? -13.347 0.689 26.227 1.00 95.69 83 LYS A CA 1
ATOM 670 C C . LYS A 1 83 ? -12.833 0.983 24.815 1.00 95.69 83 LYS A C 1
ATOM 672 O O . LYS A 1 83 ? -11.668 0.732 24.524 1.00 95.69 83 LYS A O 1
ATOM 677 N N . ARG A 1 84 ? -13.671 1.544 23.936 1.00 94.31 84 ARG A N 1
ATOM 678 C CA . ARG A 1 84 ? -13.264 2.005 22.597 1.00 94.31 84 ARG A CA 1
ATOM 679 C C . ARG A 1 84 ? -12.251 3.144 22.685 1.00 94.31 84 ARG A C 1
ATOM 681 O O . ARG A 1 84 ? -11.284 3.133 21.922 1.00 94.31 84 ARG A O 1
ATOM 688 N N . ASP A 1 85 ? -12.449 4.078 23.611 1.00 95.12 85 ASP A N 1
ATOM 689 C CA . ASP A 1 85 ? -11.532 5.193 23.862 1.00 95.12 85 ASP A CA 1
ATOM 690 C C . ASP A 1 85 ? -10.187 4.674 24.402 1.00 95.12 85 ASP A C 1
ATOM 692 O O . ASP A 1 85 ? -9.127 5.063 23.909 1.00 95.12 85 ASP A O 1
ATOM 696 N N . GLU A 1 86 ? -10.212 3.715 25.335 1.00 96.56 86 GLU A N 1
ATOM 697 C CA . GLU A 1 86 ? -9.006 3.057 25.857 1.00 96.56 86 GLU A CA 1
ATOM 698 C C . GLU A 1 86 ? -8.216 2.323 24.759 1.00 96.56 86 GLU A C 1
ATOM 700 O O . GLU A 1 86 ? -7.003 2.511 24.632 1.00 96.56 86 GLU A O 1
ATOM 705 N N . LEU A 1 87 ? -8.890 1.505 23.943 1.00 96.31 87 LEU A N 1
ATOM 706 C CA . LEU A 1 87 ? -8.255 0.790 22.832 1.00 96.31 87 LEU A CA 1
ATOM 707 C C . LEU A 1 87 ? -7.684 1.764 21.802 1.00 96.31 87 LEU A C 1
ATOM 709 O O . LEU A 1 87 ? -6.560 1.581 21.348 1.00 96.31 87 LEU A O 1
ATOM 713 N N . THR A 1 88 ? -8.420 2.827 21.471 1.00 94.12 88 THR A N 1
ATOM 714 C CA . THR A 1 88 ? -7.949 3.855 20.532 1.00 94.12 88 THR A CA 1
ATOM 715 C C . THR A 1 88 ? -6.686 4.531 21.057 1.00 94.12 88 THR A C 1
ATOM 717 O O . THR A 1 88 ? -5.717 4.659 20.315 1.00 94.12 88 THR A O 1
ATOM 720 N N . LYS A 1 89 ? -6.632 4.867 22.352 1.00 96.12 89 LYS A N 1
ATOM 721 C CA . LYS A 1 89 ? -5.423 5.416 22.977 1.00 96.12 89 LYS A CA 1
ATOM 722 C C . LYS A 1 89 ? -4.227 4.464 22.852 1.00 96.12 89 LYS A C 1
ATOM 724 O O . LYS A 1 89 ? -3.158 4.894 22.427 1.00 96.12 89 LYS A O 1
ATOM 729 N N . LYS A 1 90 ? -4.413 3.175 23.158 1.00 96.38 90 LYS A N 1
ATOM 730 C CA . LYS A 1 90 ? -3.357 2.150 23.037 1.00 96.38 90 LYS A CA 1
ATOM 731 C C . LYS A 1 90 ? -2.863 1.990 21.598 1.00 96.38 90 LYS A C 1
ATOM 733 O O . LYS A 1 90 ? -1.659 1.888 21.376 1.00 96.38 90 LYS A O 1
ATOM 738 N N . ILE A 1 91 ? -3.780 1.982 20.628 1.00 95.62 91 ILE A N 1
ATOM 739 C CA . ILE A 1 91 ? -3.425 1.909 19.206 1.00 95.62 91 ILE A CA 1
ATOM 740 C C . ILE A 1 91 ? -2.606 3.140 18.810 1.00 95.62 91 ILE A C 1
ATOM 742 O O . ILE A 1 91 ? -1.569 2.974 18.173 1.00 95.62 91 ILE A O 1
ATOM 746 N N . ASN A 1 92 ? -3.014 4.346 19.216 1.00 94.12 92 ASN A N 1
ATOM 747 C CA . ASN A 1 92 ? -2.282 5.577 18.903 1.00 94.12 92 ASN A CA 1
ATOM 748 C C . ASN A 1 92 ? -0.856 5.534 19.477 1.00 94.12 92 ASN A C 1
ATOM 750 O O . ASN A 1 92 ? 0.106 5.807 18.764 1.00 94.12 92 ASN A O 1
ATOM 754 N N . GLU A 1 93 ? -0.704 5.154 20.749 1.00 95.12 93 GLU A N 1
ATOM 755 C CA . GLU A 1 93 ? 0.603 5.058 21.413 1.00 95.12 93 GLU A CA 1
ATOM 756 C C . GLU A 1 93 ? 1.537 4.065 20.704 1.00 95.12 93 GLU A C 1
ATOM 758 O O . GLU A 1 93 ? 2.691 4.395 20.418 1.00 95.12 93 GLU A O 1
ATOM 763 N N . LEU A 1 94 ? 1.036 2.871 20.363 1.00 94.75 94 LEU A N 1
ATOM 764 C CA . LEU A 1 94 ? 1.812 1.869 19.629 1.00 94.75 94 LEU A CA 1
ATOM 765 C C . LEU A 1 94 ? 2.116 2.298 18.194 1.00 94.75 94 LEU A C 1
ATOM 767 O O . LEU A 1 94 ? 3.230 2.074 17.728 1.00 94.75 94 LEU A O 1
ATOM 771 N N . SER A 1 95 ? 1.173 2.946 17.509 1.00 92.88 95 SER A N 1
ATOM 772 C CA . SER A 1 95 ? 1.365 3.426 16.135 1.00 92.88 95 SER A CA 1
ATOM 773 C C . SER A 1 95 ? 2.435 4.519 16.076 1.00 92.88 95 SER A C 1
ATOM 775 O O . SER A 1 95 ? 3.306 4.479 15.211 1.00 92.88 95 SER A O 1
ATOM 777 N N . VAL A 1 96 ? 2.446 5.439 17.049 1.00 92.56 96 VAL A N 1
ATOM 778 C CA . VAL A 1 96 ? 3.495 6.465 17.199 1.00 92.56 96 VAL A CA 1
ATOM 779 C C . VAL A 1 96 ? 4.846 5.849 17.562 1.00 92.56 96 VAL A C 1
ATOM 781 O O . VAL A 1 96 ? 5.891 6.339 17.141 1.00 92.56 96 VAL A O 1
ATOM 784 N N . ALA A 1 97 ? 4.867 4.786 18.363 1.00 93.31 97 ALA A N 1
ATOM 785 C CA . ALA A 1 97 ? 6.110 4.085 18.655 1.00 93.31 97 ALA A CA 1
ATOM 786 C C . ALA A 1 97 ? 6.635 3.331 17.415 1.00 93.31 97 ALA A C 1
ATOM 788 O O . ALA A 1 97 ? 7.834 3.382 17.144 1.00 93.31 97 ALA A O 1
ATOM 789 N N . SER A 1 98 ? 5.746 2.702 16.638 1.00 92.25 98 SER A N 1
ATOM 790 C CA . SER A 1 98 ? 6.074 1.986 15.399 1.00 92.25 98 SER A CA 1
ATOM 791 C C . SER A 1 98 ? 6.590 2.935 14.316 1.00 92.25 98 SER A C 1
ATOM 793 O O . SER A 1 98 ? 7.573 2.623 13.650 1.00 92.25 98 SER A O 1
ATOM 795 N N . SER A 1 99 ? 6.006 4.134 14.186 1.00 91.12 99 SER A N 1
ATOM 796 C CA . SER A 1 99 ? 6.415 5.119 13.173 1.00 91.12 99 SER A CA 1
ATOM 797 C C . SER A 1 99 ? 7.860 5.606 13.330 1.00 91.12 99 SER A C 1
ATOM 799 O O . SER A 1 99 ? 8.456 6.075 12.368 1.00 91.12 99 SER A O 1
ATOM 801 N N . LYS A 1 100 ? 8.472 5.444 14.511 1.00 92.25 100 LYS A N 1
ATOM 802 C CA . LYS A 1 100 ? 9.894 5.763 14.739 1.00 92.25 100 LYS A CA 1
ATOM 803 C C . LYS A 1 100 ? 10.854 4.748 14.117 1.00 92.25 100 LYS A C 1
ATOM 805 O O . LYS A 1 100 ? 12.029 5.061 13.951 1.00 92.25 100 LYS A O 1
ATOM 810 N N . ILE A 1 101 ? 10.379 3.540 13.821 1.00 92.06 101 ILE A N 1
ATOM 811 C CA . ILE A 1 101 ? 11.175 2.431 13.271 1.00 92.06 101 ILE A CA 1
ATOM 812 C C . ILE A 1 101 ? 10.640 1.949 11.916 1.00 92.06 101 ILE A C 1
ATOM 814 O O . ILE A 1 101 ? 11.015 0.879 11.437 1.00 92.06 101 ILE A O 1
ATOM 818 N N . SER A 1 102 ? 9.775 2.746 11.292 1.00 92.31 102 SER A N 1
ATOM 819 C CA . SER A 1 102 ? 9.117 2.416 10.034 1.00 92.31 102 SER A CA 1
ATOM 820 C C . SER A 1 102 ? 8.955 3.661 9.165 1.00 92.31 102 SER A C 1
ATOM 822 O O . SER A 1 102 ? 8.835 4.765 9.691 1.00 92.31 102 SER A O 1
ATOM 824 N N . LYS A 1 103 ? 8.900 3.494 7.847 1.00 92.00 103 LYS A N 1
ATOM 825 C CA . LYS A 1 103 ? 8.714 4.571 6.875 1.00 92.00 103 LYS A CA 1
ATOM 826 C C . LYS A 1 103 ? 7.743 4.116 5.786 1.00 92.00 103 LYS A C 1
ATOM 828 O O . LYS A 1 103 ? 8.106 3.305 4.936 1.00 92.00 103 LYS A O 1
ATOM 833 N N . GLY A 1 104 ? 6.518 4.648 5.797 1.00 90.00 104 GLY A N 1
ATOM 834 C CA . GLY A 1 104 ? 5.469 4.252 4.853 1.00 90.00 104 GLY A CA 1
ATOM 835 C C . GLY A 1 104 ? 5.738 4.661 3.402 1.00 90.00 104 GLY A C 1
ATOM 836 O O . GLY A 1 104 ? 5.252 4.017 2.486 1.00 90.00 104 GLY A O 1
ATOM 837 N N . 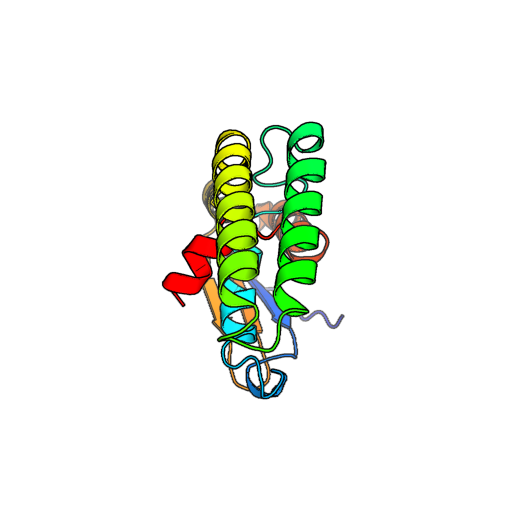SER A 1 105 ? 6.562 5.684 3.160 1.00 91.50 105 SER A N 1
ATOM 838 C CA . SER A 1 105 ? 6.824 6.240 1.821 1.00 91.50 105 SER A CA 1
ATOM 839 C C . SER A 1 105 ? 7.992 5.596 1.058 1.00 91.50 105 SER A C 1
ATOM 841 O O . SER A 1 105 ? 8.448 6.126 0.038 1.00 91.50 105 SER A O 1
ATOM 843 N N . GLU A 1 106 ? 8.511 4.461 1.533 1.00 94.62 106 GLU A N 1
ATOM 844 C CA . GLU A 1 106 ? 9.714 3.858 0.953 1.00 94.62 106 GLU A CA 1
ATOM 845 C C . GLU A 1 106 ? 9.455 3.197 -0.407 1.00 94.62 106 GLU A C 1
ATOM 847 O O . GLU A 1 106 ? 10.290 3.302 -1.302 1.00 94.62 106 GLU A O 1
ATOM 852 N N . PHE A 1 107 ? 8.281 2.594 -0.624 1.00 95.56 107 PHE A N 1
ATOM 853 C CA . PHE A 1 107 ? 7.963 1.973 -1.914 1.00 95.56 107 PHE A CA 1
ATOM 854 C C . PHE A 1 107 ? 7.963 2.988 -3.079 1.00 95.56 107 PHE A C 1
ATOM 856 O O . PHE A 1 107 ? 8.708 2.774 -4.042 1.00 95.56 107 PHE A O 1
ATOM 863 N N . PRO A 1 108 ? 7.250 4.135 -2.998 1.00 95.44 108 PRO A N 1
ATOM 864 C CA . PRO A 1 108 ? 7.372 5.197 -3.999 1.00 95.44 108 PRO A CA 1
ATOM 865 C C . PRO A 1 108 ? 8.805 5.704 -4.200 1.00 95.44 108 PRO A C 1
ATOM 867 O O . PRO A 1 108 ? 9.213 5.970 -5.331 1.00 95.44 108 PRO A O 1
ATOM 870 N N . THR A 1 109 ? 9.586 5.793 -3.117 1.00 95.81 109 THR A N 1
ATOM 871 C CA . THR A 1 109 ? 10.987 6.240 -3.160 1.00 95.81 109 THR A CA 1
ATOM 872 C C . THR A 1 109 ? 11.855 5.269 -3.965 1.00 95.81 109 THR A C 1
ATOM 874 O O . THR A 1 109 ? 12.639 5.702 -4.808 1.00 95.81 109 THR A O 1
ATOM 877 N N . LEU A 1 110 ? 11.691 3.957 -3.767 1.00 96.12 110 LEU A N 1
ATOM 878 C CA . LEU A 1 110 ? 12.425 2.926 -4.507 1.00 96.12 110 LEU A CA 1
ATOM 879 C C . LEU A 1 110 ? 12.046 2.897 -5.990 1.00 96.12 110 LEU A C 1
ATOM 881 O O . LEU A 1 110 ? 12.928 2.776 -6.842 1.00 96.12 110 LEU A O 1
ATOM 885 N N . ILE A 1 111 ? 10.758 3.058 -6.313 1.00 97.00 111 ILE A N 1
ATOM 886 C CA . ILE A 1 111 ? 10.306 3.180 -7.705 1.00 97.00 111 ILE A CA 1
ATOM 887 C C . ILE A 1 111 ? 10.967 4.390 -8.370 1.00 97.00 111 ILE A C 1
ATOM 889 O O . ILE A 1 111 ? 11.529 4.255 -9.457 1.00 97.00 111 ILE A O 1
ATOM 893 N N . GLN A 1 112 ? 10.963 5.551 -7.712 1.00 96.88 112 GLN A N 1
ATOM 894 C CA . GLN A 1 112 ? 11.602 6.757 -8.235 1.00 96.88 112 GLN A CA 1
ATOM 895 C C . GLN A 1 112 ? 13.122 6.586 -8.384 1.00 96.88 112 GLN A C 1
ATOM 897 O O . GLN A 1 112 ? 13.680 6.956 -9.416 1.00 96.88 112 GLN A O 1
ATOM 902 N N . ALA A 1 113 ? 13.792 5.979 -7.400 1.00 96.62 113 ALA A N 1
ATOM 903 C CA . ALA A 1 113 ? 15.229 5.700 -7.440 1.00 96.62 113 ALA A CA 1
ATOM 904 C C . ALA A 1 113 ? 15.610 4.738 -8.578 1.00 96.62 113 ALA A C 1
ATOM 906 O O . ALA A 1 113 ? 16.689 4.855 -9.157 1.00 96.62 113 ALA A O 1
ATOM 907 N N . ALA A 1 114 ? 14.710 3.825 -8.952 1.00 96.50 114 ALA A N 1
ATOM 908 C CA . ALA A 1 114 ? 14.873 2.967 -10.120 1.00 96.50 114 ALA A CA 1
ATOM 909 C C . ALA A 1 114 ? 14.645 3.702 -11.460 1.00 96.50 114 ALA A C 1
ATOM 911 O O . ALA A 1 114 ? 14.797 3.092 -12.517 1.00 96.50 114 ALA A O 1
ATOM 912 N N . GLY A 1 115 ? 14.305 4.995 -11.451 1.00 96.94 115 GLY A N 1
ATOM 913 C CA . GLY A 1 115 ? 13.949 5.773 -12.642 1.00 96.94 115 GLY A CA 1
ATOM 914 C C . GLY A 1 115 ? 12.478 5.635 -13.044 1.00 96.94 115 GLY A C 1
ATOM 915 O O . GLY A 1 115 ? 12.104 6.003 -14.157 1.00 96.94 115 GLY A O 1
ATOM 916 N N . GLY A 1 116 ? 11.643 5.079 -12.164 1.00 97.69 116 GLY A N 1
ATOM 917 C CA . GLY A 1 116 ? 10.213 4.948 -12.385 1.00 97.69 116 GLY A CA 1
ATOM 918 C C . GLY A 1 116 ? 9.493 6.296 -12.357 1.00 97.69 116 GLY A C 1
ATOM 919 O O . GLY A 1 116 ? 9.822 7.187 -11.575 1.00 97.69 116 GLY A O 1
ATOM 920 N N . THR A 1 117 ? 8.486 6.442 -13.214 1.00 97.75 117 THR A N 1
ATOM 921 C CA . THR A 1 117 ? 7.667 7.654 -13.338 1.00 97.75 117 THR A CA 1
ATOM 922 C C . THR A 1 117 ? 6.188 7.301 -13.432 1.00 97.75 117 THR A C 1
ATOM 924 O O . THR A 1 117 ? 5.826 6.183 -13.799 1.00 97.75 117 THR A O 1
ATOM 927 N N . GLY A 1 118 ? 5.315 8.248 -13.079 1.00 97.38 118 GLY A N 1
ATOM 928 C CA . GLY A 1 118 ? 3.866 8.040 -13.154 1.00 97.38 118 GLY A CA 1
ATOM 929 C C . GLY A 1 118 ? 3.361 6.910 -12.252 1.00 97.38 118 GLY A C 1
ATOM 930 O O . GLY A 1 118 ? 2.431 6.207 -12.644 1.00 97.38 118 GLY A O 1
ATOM 931 N N . LEU A 1 119 ? 3.998 6.711 -11.090 1.00 97.81 119 LEU A N 1
ATOM 932 C CA . LEU A 1 119 ? 3.505 5.787 -10.073 1.00 97.81 119 LEU A CA 1
ATOM 933 C C . LEU A 1 119 ? 2.158 6.269 -9.560 1.00 97.81 119 LEU A C 1
ATOM 935 O O . LEU A 1 119 ? 2.067 7.370 -9.021 1.00 97.81 119 LEU A O 1
ATOM 939 N N . ASN A 1 120 ? 1.138 5.445 -9.755 1.00 97.69 120 ASN A N 1
ATOM 940 C CA . ASN A 1 120 ? -0.202 5.720 -9.279 1.00 97.69 120 ASN A CA 1
ATOM 941 C C . ASN A 1 120 ? -1.008 4.424 -9.140 1.00 97.69 120 ASN A C 1
ATOM 943 O O . ASN A 1 120 ? -0.571 3.346 -9.564 1.00 97.69 120 ASN A O 1
ATOM 947 N N . ALA A 1 121 ? -2.198 4.554 -8.573 1.00 97.81 121 ALA A N 1
ATOM 948 C CA . ALA A 1 121 ? -3.225 3.538 -8.623 1.00 97.81 121 ALA A CA 1
ATOM 949 C C . ALA A 1 121 ? -4.605 4.174 -8.825 1.00 97.81 121 ALA A C 1
ATOM 951 O O . ALA A 1 121 ? -4.747 5.399 -8.846 1.00 97.81 121 ALA A O 1
ATOM 952 N N . TYR A 1 122 ? -5.595 3.326 -9.081 1.00 97.25 122 TYR A N 1
ATOM 953 C CA . TYR A 1 122 ? -6.999 3.710 -9.045 1.00 97.25 122 TYR A CA 1
ATOM 954 C C . TYR A 1 122 ? -7.886 2.505 -8.739 1.00 97.25 122 TYR A C 1
ATOM 956 O O . TYR A 1 122 ? -7.597 1.376 -9.151 1.00 97.25 122 TYR A O 1
ATOM 964 N N . TH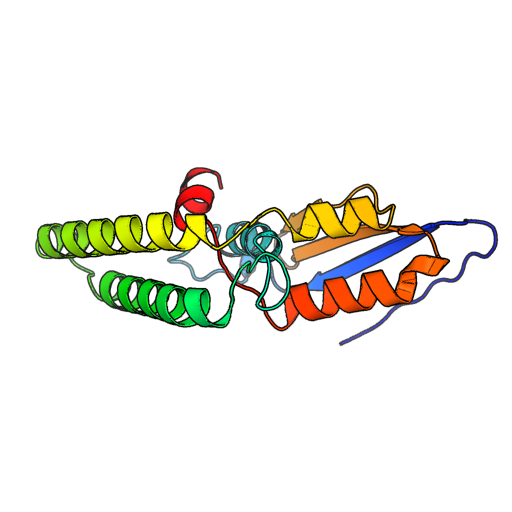R A 1 123 ? -9.021 2.779 -8.101 1.00 97.56 123 THR A N 1
ATOM 965 C CA . THR A 1 123 ? -10.080 1.819 -7.792 1.00 97.56 123 THR A CA 1
ATOM 966 C C . THR A 1 123 ? -11.363 2.238 -8.491 1.00 97.56 123 THR A C 1
ATOM 968 O O . THR A 1 123 ? -11.835 3.364 -8.357 1.00 97.56 123 THR A O 1
ATOM 971 N N . ASN A 1 124 ? -11.933 1.305 -9.246 1.00 96.56 124 ASN A N 1
ATOM 972 C CA . ASN A 1 124 ? -13.219 1.423 -9.921 1.00 96.56 124 ASN A CA 1
ATOM 973 C C . ASN A 1 124 ? -14.220 0.427 -9.313 1.00 96.56 124 ASN A C 1
ATOM 975 O O . ASN A 1 124 ? -13.965 -0.182 -8.276 1.00 96.56 124 ASN A O 1
ATOM 979 N N . PHE A 1 125 ? -15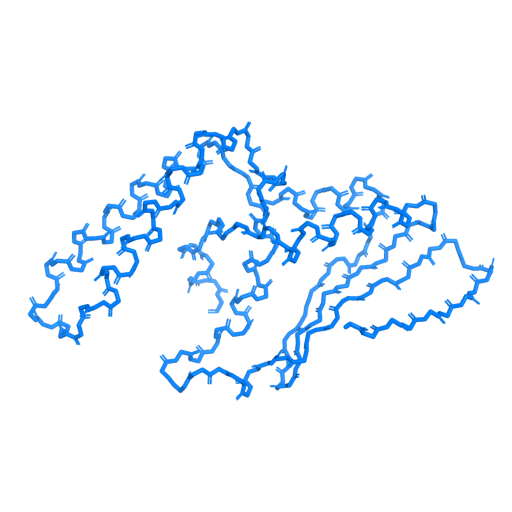.369 0.244 -9.970 1.00 96.25 125 PHE A N 1
ATOM 980 C CA . PHE A 1 125 ? -16.409 -0.676 -9.510 1.00 96.25 125 PHE A CA 1
ATOM 981 C C . PHE A 1 125 ? -15.926 -2.120 -9.362 1.00 96.25 125 PHE A C 1
ATOM 983 O O . PHE A 1 125 ? -16.198 -2.722 -8.336 1.00 96.25 125 PHE A O 1
ATOM 990 N N . ASP A 1 126 ? -15.208 -2.670 -10.341 1.00 97.06 126 ASP A N 1
ATOM 991 C CA . ASP A 1 126 ? -14.857 -4.098 -10.408 1.00 97.06 126 ASP A CA 1
ATOM 992 C C . ASP A 1 126 ? -13.343 -4.370 -10.491 1.00 97.06 126 ASP A C 1
ATOM 994 O O . ASP A 1 126 ? -12.915 -5.504 -10.743 1.00 97.06 126 ASP A O 1
ATOM 998 N N . GLN A 1 127 ? -12.524 -3.331 -10.306 1.00 97.44 127 GLN A N 1
ATOM 999 C CA . GLN A 1 127 ? -11.071 -3.434 -10.383 1.00 97.44 127 GLN A CA 1
ATOM 1000 C C . GLN A 1 127 ? -10.339 -2.378 -9.554 1.00 97.44 127 GLN A C 1
ATOM 1002 O O . GLN A 1 127 ? -10.779 -1.232 -9.468 1.00 97.44 127 GLN A O 1
ATOM 1007 N N . THR A 1 128 ? -9.147 -2.751 -9.097 1.00 98.19 128 THR A N 1
ATOM 1008 C CA . THR A 1 128 ? -8.115 -1.847 -8.583 1.00 98.19 128 THR A CA 1
ATOM 1009 C C . THR A 1 128 ? -6.824 -2.101 -9.355 1.00 98.19 128 THR A C 1
ATOM 1011 O O . THR A 1 128 ? -6.411 -3.252 -9.530 1.00 98.19 128 THR A O 1
ATOM 1014 N N . VAL A 1 129 ? -6.189 -1.043 -9.856 1.00 98.25 129 VAL A N 1
ATOM 1015 C CA . VAL A 1 129 ? -5.018 -1.133 -10.737 1.00 98.25 129 VAL A CA 1
ATOM 1016 C C . VAL A 1 129 ? -3.883 -0.288 -10.189 1.00 98.25 129 VAL A C 1
ATOM 1018 O O . VAL A 1 129 ? -4.075 0.886 -9.906 1.00 98.25 129 VAL A O 1
ATOM 1021 N N . TYR A 1 130 ? -2.691 -0.875 -10.113 1.00 98.38 130 TYR A N 1
ATOM 1022 C CA . TYR A 1 130 ? -1.450 -0.219 -9.702 1.00 98.38 130 TYR A CA 1
ATOM 1023 C C . TYR A 1 130 ? -0.503 -0.185 -10.889 1.00 98.38 130 TYR A C 1
ATOM 1025 O O . TYR A 1 130 ? -0.304 -1.218 -11.536 1.00 98.38 130 TYR A O 1
ATOM 1033 N N . HIS A 1 131 ? 0.082 0.970 -11.193 1.00 98.31 131 HIS A N 1
ATOM 1034 C CA . HIS A 1 131 ? 0.893 1.114 -12.394 1.00 98.31 131 HIS A CA 1
ATOM 1035 C C . HIS A 1 131 ? 1.998 2.157 -12.267 1.00 98.31 131 HIS A C 1
ATOM 1037 O O . HIS A 1 131 ? 1.893 3.129 -11.521 1.00 98.31 131 HIS A O 1
ATOM 1043 N N . ASN A 1 132 ? 3.038 1.992 -13.082 1.00 98.56 132 ASN A N 1
ATOM 1044 C CA . ASN A 1 132 ? 4.027 3.027 -13.367 1.00 98.56 132 ASN A CA 1
ATOM 1045 C C . ASN A 1 132 ? 4.805 2.700 -14.647 1.00 98.56 132 ASN A C 1
ATOM 1047 O O . ASN A 1 132 ? 4.854 1.553 -15.095 1.00 98.56 132 ASN A O 1
ATOM 1051 N N . SER A 1 133 ? 5.479 3.709 -15.186 1.00 98.38 133 SER A N 1
ATOM 1052 C CA . SER A 1 133 ? 6.505 3.536 -16.213 1.00 98.38 133 SER A CA 1
ATOM 1053 C C . SER A 1 133 ? 7.884 3.376 -15.572 1.00 98.38 133 SER A C 1
ATOM 1055 O O . SER A 1 133 ? 8.112 3.886 -14.474 1.00 98.38 133 SER A O 1
ATOM 1057 N N . PHE A 1 134 ? 8.809 2.674 -16.226 1.00 98.19 134 PHE A N 1
ATOM 1058 C CA . PHE A 1 134 ? 10.190 2.478 -15.759 1.00 98.19 134 PHE A CA 1
ATOM 1059 C C . PHE A 1 134 ? 11.142 2.131 -16.923 1.00 98.19 134 PHE A C 1
ATOM 1061 O O . PHE A 1 134 ? 10.676 1.653 -17.957 1.00 98.19 134 PHE A O 1
ATOM 1068 N N . PRO A 1 135 ? 12.468 2.339 -16.795 1.00 98.06 135 PRO A 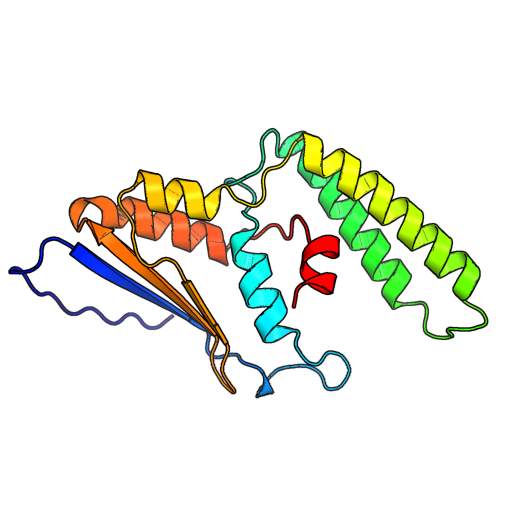N 1
ATOM 1069 C CA . PRO A 1 135 ? 13.432 1.955 -17.830 1.00 98.06 135 PRO A CA 1
ATOM 1070 C C . PRO A 1 135 ? 13.432 0.444 -18.085 1.00 98.06 135 PRO A C 1
ATOM 1072 O O . PRO A 1 135 ? 13.429 -0.333 -17.135 1.00 98.06 135 PRO A O 1
ATOM 1075 N N . ALA A 1 136 ? 13.506 -0.005 -19.342 1.00 96.56 136 ALA A N 1
ATOM 1076 C CA . ALA A 1 136 ? 13.376 -1.430 -19.677 1.00 96.56 136 ALA A CA 1
ATOM 1077 C C . ALA A 1 136 ? 14.387 -2.343 -18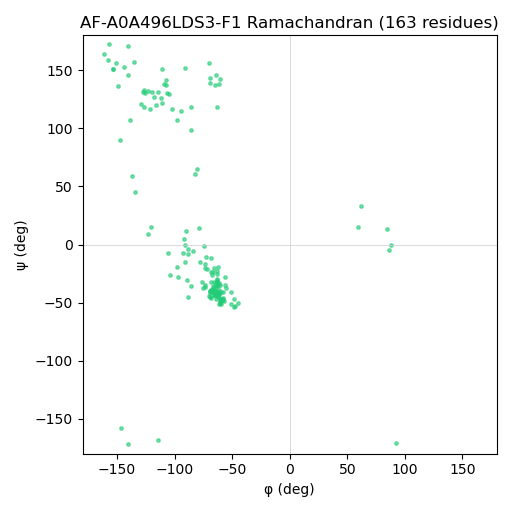.950 1.00 96.56 136 ALA A C 1
ATOM 1079 O O . ALA A 1 136 ? 14.043 -3.454 -18.544 1.00 96.56 136 ALA A O 1
ATOM 1080 N N . TYR A 1 137 ? 15.612 -1.862 -18.707 1.00 95.88 137 TYR A N 1
ATOM 1081 C CA . TYR A 1 137 ? 16.639 -2.611 -17.970 1.00 95.88 137 TYR A CA 1
ATOM 1082 C C . TYR A 1 137 ? 16.319 -2.798 -16.472 1.00 95.88 137 TYR A C 1
ATOM 1084 O O . TYR A 1 137 ? 16.968 -3.600 -15.809 1.00 95.88 137 TYR A O 1
ATOM 1092 N N . GLN A 1 138 ? 15.317 -2.090 -15.934 1.00 97.69 138 GLN A N 1
ATOM 1093 C CA . GLN A 1 138 ? 14.849 -2.207 -14.547 1.00 97.69 138 GLN A CA 1
ATOM 1094 C C . GLN A 1 138 ? 13.715 -3.224 -14.372 1.00 97.69 138 GLN A C 1
ATOM 1096 O O . GLN A 1 138 ? 13.193 -3.348 -13.267 1.00 97.69 138 GLN A O 1
ATOM 1101 N N . MET A 1 139 ? 13.331 -3.964 -15.420 1.00 96.19 139 MET A N 1
ATOM 1102 C CA . MET A 1 139 ? 12.233 -4.941 -15.374 1.00 96.19 139 MET A CA 1
ATOM 1103 C C . MET A 1 139 ? 12.319 -5.893 -14.177 1.00 96.19 139 MET A C 1
ATOM 1105 O O . MET A 1 139 ? 11.335 -6.078 -13.468 1.00 96.19 139 MET A O 1
ATOM 1109 N N . GLU A 1 140 ? 13.492 -6.467 -13.904 1.00 96.81 140 GLU A N 1
ATOM 1110 C CA . GLU A 1 140 ? 13.648 -7.374 -12.762 1.00 96.81 140 GLU A CA 1
ATOM 1111 C C . GLU A 1 140 ? 13.428 -6.679 -11.415 1.00 96.81 140 GLU A C 1
ATOM 1113 O O . GLU A 1 140 ? 12.812 -7.252 -10.517 1.00 96.81 140 GLU A O 1
ATOM 1118 N N . ASN A 1 141 ? 13.913 -5.445 -11.264 1.00 96.56 141 ASN A N 1
ATOM 1119 C CA . ASN A 1 141 ? 13.733 -4.672 -10.038 1.00 96.56 141 ASN A CA 1
ATOM 1120 C C . ASN A 1 141 ? 12.268 -4.271 -9.861 1.00 96.56 141 ASN A C 1
ATOM 1122 O O . ASN A 1 141 ? 11.725 -4.414 -8.769 1.00 96.56 141 ASN A O 1
ATOM 1126 N N . TRP A 1 142 ? 11.606 -3.858 -10.943 1.00 97.50 142 TRP A N 1
ATOM 1127 C CA . TRP A 1 142 ? 10.179 -3.562 -10.941 1.00 97.50 142 TRP A CA 1
ATOM 1128 C C . TRP A 1 142 ? 9.351 -4.779 -10.515 1.00 97.50 142 TRP A C 1
ATOM 1130 O O . TRP A 1 142 ? 8.523 -4.671 -9.613 1.00 97.50 142 TRP A O 1
ATOM 1140 N N . LEU A 1 143 ? 9.633 -5.956 -11.088 1.00 96.62 143 LEU A N 1
ATOM 1141 C CA . LEU A 1 143 ? 8.958 -7.207 -10.732 1.00 96.62 143 LEU A CA 1
ATOM 1142 C C . LEU A 1 143 ? 9.179 -7.593 -9.266 1.00 96.62 143 LEU A C 1
ATOM 1144 O O . LEU A 1 143 ? 8.235 -8.030 -8.615 1.00 96.62 143 LEU A O 1
ATOM 1148 N N . LYS A 1 144 ? 10.393 -7.422 -8.728 1.00 96.25 144 LYS A N 1
ATOM 1149 C CA . LYS A 1 144 ? 10.692 -7.691 -7.309 1.00 96.25 144 LYS A CA 1
ATOM 1150 C C . LYS A 1 144 ? 9.922 -6.755 -6.381 1.00 96.25 144 LYS A C 1
ATOM 1152 O O . LYS A 1 144 ? 9.300 -7.229 -5.434 1.00 96.25 144 LYS A O 1
ATOM 1157 N N . LEU A 1 145 ? 9.925 -5.453 -6.678 1.00 96.12 145 LEU A N 1
ATOM 1158 C CA . LEU A 1 145 ? 9.187 -4.456 -5.903 1.00 96.12 145 LEU A CA 1
ATOM 1159 C C . LEU A 1 145 ? 7.685 -4.766 -5.916 1.00 96.12 145 LEU A C 1
ATOM 1161 O O . LEU A 1 145 ? 7.076 -4.858 -4.855 1.00 96.12 145 LEU A O 1
ATOM 1165 N N . TYR A 1 146 ? 7.094 -4.998 -7.092 1.00 96.19 146 TYR A N 1
ATOM 1166 C CA . TYR A 1 146 ? 5.670 -5.328 -7.206 1.00 96.19 146 TYR A CA 1
ATOM 1167 C C . TYR A 1 146 ? 5.324 -6.704 -6.626 1.00 96.19 146 TYR A C 1
ATOM 1169 O O . TYR A 1 146 ? 4.245 -6.872 -6.074 1.00 96.19 146 TYR A O 1
ATOM 1177 N N . TYR A 1 147 ? 6.210 -7.696 -6.688 1.00 95.19 147 TYR A N 1
ATOM 1178 C CA . TYR A 1 147 ? 5.982 -8.963 -5.995 1.00 95.19 147 TYR A CA 1
ATOM 1179 C C . TYR A 1 147 ? 5.829 -8.728 -4.490 1.00 95.19 147 TYR A C 1
ATOM 1181 O O . TYR A 1 147 ? 4.845 -9.156 -3.888 1.00 95.19 147 TYR A O 1
ATOM 1189 N N . ASP A 1 148 ? 6.770 -8.003 -3.891 1.00 94.56 148 ASP A N 1
ATOM 1190 C CA . ASP A 1 148 ? 6.760 -7.767 -2.454 1.00 94.56 148 ASP A CA 1
ATOM 1191 C C . ASP A 1 148 ? 5.565 -6.907 -2.012 1.00 94.56 148 ASP A C 1
ATOM 1193 O O . ASP A 1 148 ? 4.900 -7.233 -1.026 1.00 94.56 148 ASP A O 1
ATOM 1197 N N . HIS A 1 149 ? 5.230 -5.889 -2.814 1.00 93.88 149 HIS A N 1
ATOM 1198 C CA . HIS A 1 149 ? 4.077 -4.997 -2.655 1.00 93.88 149 HIS A CA 1
ATOM 1199 C C . HIS A 1 149 ? 2.753 -5.750 -2.456 1.00 93.88 149 HIS A C 1
ATOM 1201 O O . HIS A 1 149 ? 1.949 -5.372 -1.609 1.00 93.88 149 HIS A O 1
ATOM 1207 N N . PHE A 1 150 ? 2.543 -6.843 -3.197 1.00 94.75 150 PHE A N 1
ATOM 1208 C CA . PHE A 1 150 ? 1.304 -7.624 -3.134 1.00 94.75 150 PHE A CA 1
ATOM 1209 C C . PHE A 1 150 ? 1.383 -8.845 -2.214 1.00 94.75 150 PHE A C 1
ATOM 1211 O O . PHE A 1 150 ? 0.355 -9.287 -1.709 1.00 94.75 150 PHE A O 1
ATOM 1218 N N . GLN A 1 151 ? 2.565 -9.436 -2.020 1.00 94.75 151 GLN A N 1
ATOM 1219 C CA . GLN A 1 151 ? 2.691 -10.666 -1.231 1.00 94.75 151 GLN A CA 1
ATOM 1220 C C . GLN A 1 151 ? 2.906 -10.410 0.258 1.00 94.75 151 GLN A C 1
ATOM 1222 O O . GLN A 1 151 ? 2.522 -11.242 1.081 1.00 94.75 151 GLN A O 1
ATOM 1227 N N . ARG A 1 152 ? 3.552 -9.298 0.620 1.00 94.38 152 ARG A N 1
ATOM 1228 C CA . ARG A 1 152 ? 3.960 -9.020 2.003 1.00 94.38 152 ARG A CA 1
ATOM 1229 C C . ARG A 1 152 ? 3.625 -7.589 2.449 1.00 94.38 152 ARG A C 1
ATOM 1231 O O . ARG A 1 152 ? 4.482 -6.964 3.077 1.00 94.38 152 ARG A O 1
ATOM 1238 N N . PRO A 1 153 ? 2.418 -7.056 2.170 1.00 95.19 153 PRO A N 1
ATOM 1239 C CA . PRO A 1 153 ? 2.078 -5.690 2.547 1.00 95.19 153 PRO A CA 1
ATOM 1240 C C . PRO A 1 153 ? 2.074 -5.515 4.069 1.00 95.19 153 PRO A C 1
ATOM 1242 O O . PRO A 1 153 ? 1.701 -6.421 4.820 1.00 95.19 153 PRO A O 1
ATOM 1245 N N . VAL A 1 154 ? 2.480 -4.330 4.520 1.00 95.06 154 VAL A N 1
ATOM 1246 C CA . VAL A 1 154 ? 2.386 -3.903 5.917 1.00 95.06 154 VAL A CA 1
ATOM 1247 C C . VAL A 1 154 ? 1.662 -2.567 5.942 1.00 95.06 154 VAL A C 1
ATOM 1249 O O . VAL A 1 154 ? 2.118 -1.568 5.394 1.00 95.06 154 VAL A O 1
ATOM 1252 N N . PHE A 1 155 ? 0.517 -2.561 6.610 1.00 94.00 155 PHE A N 1
ATOM 1253 C CA . PHE A 1 155 ? -0.423 -1.445 6.651 1.00 94.00 155 PHE A CA 1
ATOM 1254 C C . PHE A 1 155 ? 0.002 -0.370 7.656 1.00 94.00 155 PHE A C 1
ATOM 1256 O O . PHE A 1 155 ? -0.651 -0.146 8.676 1.00 94.00 155 PHE A O 1
ATOM 1263 N N . ARG A 1 156 ? 1.136 0.278 7.377 1.00 92.62 156 ARG A N 1
ATOM 1264 C CA . ARG A 1 156 ? 1.640 1.415 8.160 1.00 92.62 156 ARG A CA 1
ATOM 1265 C C . ARG A 1 156 ? 0.757 2.633 7.952 1.00 92.62 156 ARG A C 1
ATOM 1267 O O . ARG A 1 156 ? 0.087 2.744 6.937 1.00 92.62 156 ARG A O 1
ATOM 1274 N N . GLU A 1 157 ? 0.772 3.552 8.913 1.00 89.31 157 GLU A N 1
ATOM 1275 C CA . GLU A 1 157 ? 0.013 4.813 8.828 1.00 89.31 157 GLU A CA 1
ATOM 1276 C C . GLU A 1 157 ? -1.510 4.621 8.671 1.00 89.31 157 GLU A C 1
ATOM 1278 O O . GLU A 1 157 ? -2.216 5.581 8.392 1.00 89.31 157 GLU A O 1
ATOM 1283 N N . PHE A 1 158 ? -2.030 3.414 8.940 1.00 89.81 158 PHE A N 1
ATOM 1284 C CA . PHE A 1 158 ? -3.445 3.048 8.803 1.00 89.81 158 PHE A CA 1
ATOM 1285 C C . PHE A 1 158 ? -4.388 4.112 9.386 1.00 89.81 158 PHE A C 1
ATOM 1287 O O . PHE A 1 158 ? -5.289 4.602 8.713 1.00 89.81 158 PHE A O 1
ATOM 1294 N N . GLN A 1 159 ? -4.139 4.551 10.622 1.00 85.31 159 GLN A N 1
ATOM 1295 C CA . GLN A 1 159 ? -4.950 5.591 11.262 1.00 85.31 159 GLN A CA 1
ATOM 1296 C C . GLN A 1 159 ? -4.998 6.905 10.487 1.00 85.31 159 GLN A C 1
ATOM 1298 O O . GLN A 1 159 ? -6.077 7.463 10.338 1.00 85.31 159 GLN A O 1
ATOM 1303 N N . ALA A 1 160 ? -3.845 7.380 10.020 1.00 84.31 160 ALA A N 1
ATOM 1304 C CA . ALA A 1 160 ? -3.743 8.649 9.314 1.00 84.31 160 ALA A CA 1
ATOM 1305 C C . ALA A 1 160 ? -4.426 8.572 7.945 1.00 84.31 160 ALA A C 1
ATOM 1307 O O . ALA A 1 160 ? -5.130 9.497 7.559 1.00 84.31 160 ALA A O 1
ATOM 1308 N N . GLU A 1 161 ? -4.284 7.450 7.239 1.00 85.94 161 GLU A N 1
ATOM 1309 C CA . GLU A 1 161 ? -4.949 7.255 5.948 1.00 85.94 161 GLU A CA 1
ATOM 1310 C C . GLU A 1 161 ? -6.472 7.201 6.080 1.00 85.94 161 GLU A C 1
ATOM 1312 O O . GLU A 1 161 ? -7.181 7.659 5.196 1.00 85.94 161 GLU A O 1
ATOM 1317 N N . MET A 1 162 ? -7.003 6.691 7.195 1.00 80.56 162 MET A N 1
ATOM 1318 C CA . MET A 1 162 ? -8.454 6.609 7.399 1.00 80.56 162 MET A CA 1
ATOM 1319 C C . MET A 1 162 ? -9.110 8.000 7.493 1.00 80.56 162 MET A C 1
ATOM 1321 O O . MET A 1 162 ? -10.316 8.118 7.308 1.00 80.56 162 MET A O 1
ATOM 1325 N N . GLU A 1 163 ? -8.335 9.045 7.799 1.00 68.94 163 GLU A N 1
ATOM 1326 C CA . GLU A 1 163 ? -8.798 10.439 7.844 1.00 68.94 163 GLU A CA 1
ATOM 1327 C C . GLU A 1 163 ? -8.633 11.169 6.498 1.00 68.94 163 GLU A C 1
ATOM 1329 O O . GLU A 1 163 ? -9.224 12.232 6.310 1.00 68.94 163 GLU A O 1
ATOM 1334 N N . ASN A 1 164 ? -7.843 10.610 5.573 1.00 65.31 164 ASN A N 1
ATOM 1335 C CA . ASN A 1 164 ? -7.464 11.239 4.303 1.00 65.31 164 ASN A CA 1
ATOM 1336 C C . ASN A 1 164 ? -8.185 10.654 3.073 1.00 65.31 164 ASN A C 1
ATOM 1338 O O . ASN A 1 164 ? -8.020 11.195 1.977 1.00 65.31 164 ASN A O 1
ATOM 1342 N N . VAL A 1 165 ? -8.943 9.565 3.247 1.00 59.09 165 VAL A N 1
ATOM 1343 C CA . VAL A 1 165 ? -9.627 8.803 2.184 1.00 59.09 165 VAL A CA 1
ATOM 1344 C C . VAL A 1 165 ? -11.136 9.023 2.201 1.00 59.09 165 VAL A C 1
ATOM 1346 O O . VAL A 1 165 ? -11.716 9.124 3.306 1.00 59.09 165 VAL A O 1
#

Radius of gyration: 18.34 Å; Cα contacts (8 Å, |Δi|>4): 225; chains: 1; bounding box: 40×26×58 Å

Secondary structure (DSSP, 8-state):
--------SS-SEEEEEEEES--GGGS-TTSTTHHHHHHHHHTT-BSSSSBSSHHHHHHHHHHHHHHHHHHHT---TTTSHHHHHHHHHHHHHHHHHHHTTB-TTHHHHHHHHTT-EEEEEEE-SS-EEEEEEEEGGGHHHHHHHHHHHHHSB--TTHHHHHHH-